Protein AF-A0A529FER2-F1 (afdb_monomer_lite)

Foldseek 3Di:
DDDDDDDDDDDDDDDDPPPCSLVVVVVCLLPVVPPDDDDDDDDDDPDPPSLCVQAVPPSVSDHNVNPD

pLDDT: mean 76.66, std 13.7, range [46.09, 94.31]

Structure (mmCIF, N/CA/C/O backbone):
data_AF-A0A529FER2-F1
#
_entry.id   AF-A0A529FER2-F1
#
loop_
_atom_site.group_PDB
_atom_site.id
_atom_site.type_symbol
_atom_site.label_atom_id
_atom_site.label_alt_id
_atom_site.label_comp_id
_atom_site.label_asym_id
_atom_site.label_entity_id
_atom_site.label_seq_id
_atom_site.pdbx_PDB_ins_code
_atom_site.Cartn_x
_atom_site.Cartn_y
_atom_site.Cartn_z
_atom_site.occupancy
_atom_site.B_iso_or_equiv
_atom_site.auth_seq_id
_atom_site.auth_comp_id
_atom_site.auth_asym_id
_atom_site.auth_atom_id
_atom_site.pdbx_PDB_model_num
ATOM 1 N N . MET A 1 1 ? -35.477 15.568 2.763 1.00 46.09 1 MET A N 1
ATOM 2 C CA . MET A 1 1 ? -34.228 15.177 3.452 1.00 46.09 1 MET A CA 1
ATOM 3 C C . MET A 1 1 ? -33.206 14.805 2.391 1.00 46.09 1 MET A C 1
ATOM 5 O O . MET A 1 1 ? -33.323 13.744 1.796 1.00 46.09 1 MET A O 1
ATOM 9 N N . THR A 1 2 ? -32.268 15.692 2.073 1.00 48.12 2 THR A N 1
ATOM 10 C CA . THR A 1 2 ? -31.149 15.383 1.172 1.00 48.12 2 THR A CA 1
ATOM 11 C C . THR A 1 2 ? -30.038 14.749 1.999 1.00 48.12 2 THR A C 1
ATOM 13 O O . THR A 1 2 ? -29.422 15.430 2.816 1.00 48.12 2 THR A O 1
ATOM 16 N N . ALA A 1 3 ? -29.811 13.446 1.835 1.00 58.75 3 ALA A N 1
ATOM 17 C CA . ALA A 1 3 ? -28.658 12.787 2.433 1.00 58.75 3 ALA A CA 1
ATOM 18 C C . ALA A 1 3 ? -27.384 13.360 1.796 1.00 58.75 3 ALA A C 1
ATOM 20 O O . ALA A 1 3 ? -27.181 13.253 0.586 1.00 58.75 3 ALA A O 1
ATOM 21 N N . SER A 1 4 ? -26.537 14.006 2.595 1.00 64.12 4 SER A N 1
ATOM 22 C CA . SER A 1 4 ? -25.200 14.398 2.163 1.00 64.12 4 SER A CA 1
ATOM 23 C C . SER A 1 4 ? -24.379 13.129 1.941 1.00 64.12 4 SER A C 1
ATOM 25 O O . SER A 1 4 ? -24.057 12.426 2.899 1.00 64.12 4 SER A O 1
ATOM 27 N N . VAL A 1 5 ? -24.043 12.819 0.691 1.00 69.31 5 VAL A N 1
ATOM 28 C CA . VAL A 1 5 ? -23.102 11.737 0.385 1.00 69.31 5 VAL A CA 1
ATOM 29 C C . VAL A 1 5 ? -21.723 12.165 0.888 1.00 69.31 5 VAL A C 1
ATOM 31 O O . VAL A 1 5 ? -21.089 13.051 0.312 1.00 69.31 5 VAL A O 1
ATOM 34 N N . SER A 1 6 ? -21.259 11.570 1.987 1.00 82.94 6 SER A N 1
ATOM 35 C CA . SER A 1 6 ? -19.891 11.760 2.469 1.00 82.94 6 SER A CA 1
ATOM 36 C C . SER A 1 6 ? -18.924 11.149 1.457 1.00 82.94 6 SER A C 1
ATOM 38 O O . SER A 1 6 ? -18.967 9.942 1.213 1.00 82.94 6 SER A O 1
ATOM 40 N N . ARG A 1 7 ? -18.062 11.970 0.850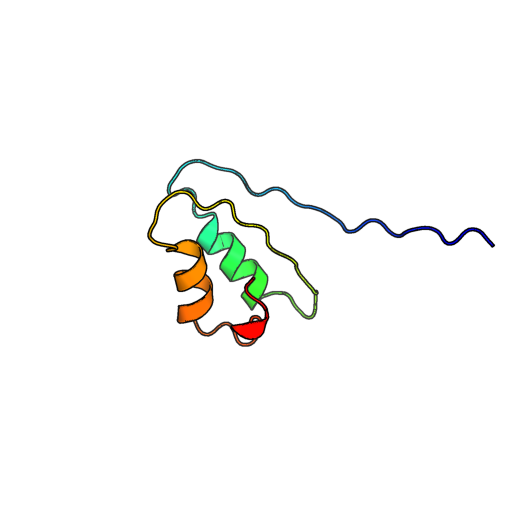 1.00 87.00 7 ARG A N 1
ATOM 41 C CA . ARG A 1 7 ? -17.038 11.477 -0.080 1.00 87.00 7 ARG A CA 1
ATOM 42 C C . ARG A 1 7 ? -15.990 10.667 0.680 1.00 87.00 7 ARG A C 1
ATOM 44 O O . ARG A 1 7 ? -15.575 11.065 1.766 1.00 87.00 7 ARG A O 1
ATOM 51 N N . VAL A 1 8 ? -15.544 9.561 0.090 1.00 89.25 8 VAL A N 1
ATOM 52 C CA . VAL A 1 8 ? -14.394 8.803 0.596 1.00 89.25 8 VAL A CA 1
ATOM 53 C C . VAL A 1 8 ? -13.118 9.592 0.268 1.00 89.25 8 VAL A C 1
ATOM 55 O O . VAL A 1 8 ? -12.943 9.972 -0.892 1.00 89.25 8 VAL A O 1
ATOM 58 N N . PRO A 1 9 ? -12.245 9.892 1.245 1.00 91.19 9 PRO A N 1
ATOM 59 C CA . PRO A 1 9 ? -10.958 10.526 0.974 1.00 91.19 9 PRO A CA 1
ATOM 60 C C . PRO A 1 9 ? -10.063 9.611 0.132 1.00 91.19 9 PRO A C 1
ATOM 62 O O . PRO A 1 9 ? -9.903 8.438 0.463 1.00 91.19 9 PRO A O 1
ATOM 65 N N . CYS A 1 10 ? -9.452 10.158 -0.920 1.00 92.62 10 CYS A N 1
ATOM 66 C CA . CYS A 1 10 ? -8.558 9.419 -1.811 1.00 92.62 10 CYS A CA 1
ATOM 67 C C . CYS A 1 10 ? -7.146 10.007 -1.768 1.00 92.62 10 CYS A C 1
ATOM 69 O O . CYS A 1 10 ? -6.974 11.219 -1.899 1.00 92.62 10 CYS A O 1
ATOM 71 N N . THR A 1 11 ? -6.144 9.136 -1.658 1.00 93.62 11 THR A N 1
ATOM 72 C CA . THR A 1 11 ? -4.722 9.491 -1.710 1.00 93.62 11 THR A CA 1
ATOM 73 C C . THR A 1 11 ? -4.070 8.738 -2.860 1.00 93.62 11 THR A C 1
ATOM 75 O O . THR A 1 11 ? -4.229 7.525 -2.966 1.00 93.62 11 THR A O 1
ATOM 78 N N . VAL A 1 12 ? -3.321 9.444 -3.707 1.00 94.31 12 VAL A N 1
ATOM 79 C CA . VAL A 1 12 ? -2.555 8.833 -4.800 1.00 94.31 12 VAL A CA 1
ATOM 80 C C . VAL A 1 12 ? -1.096 8.719 -4.377 1.00 94.31 12 VAL A C 1
ATOM 82 O O . VAL A 1 12 ? -0.454 9.725 -4.081 1.00 94.31 12 VAL A O 1
ATOM 85 N N . VAL A 1 13 ? -0.570 7.495 -4.368 1.00 92.69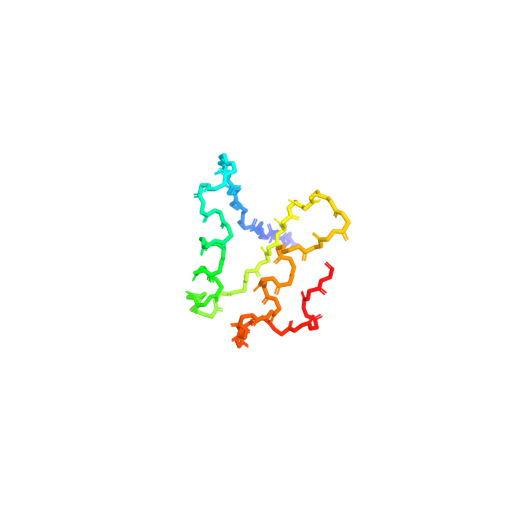 13 VAL A N 1
ATOM 86 C CA . VAL A 1 13 ? 0.850 7.219 -4.121 1.00 92.69 13 VAL A CA 1
ATOM 87 C C . VAL A 1 13 ? 1.539 7.003 -5.465 1.00 92.69 13 VAL A C 1
ATOM 89 O O . VAL A 1 13 ? 1.168 6.112 -6.223 1.00 92.69 13 VAL A O 1
ATOM 92 N N . THR A 1 14 ? 2.548 7.817 -5.767 1.00 93.56 14 THR A N 1
ATOM 93 C CA . THR A 1 14 ? 3.311 7.755 -7.022 1.00 93.56 14 THR A CA 1
ATOM 94 C C . THR A 1 14 ? 4.814 7.820 -6.755 1.00 93.56 14 THR A C 1
ATOM 96 O O . THR A 1 14 ? 5.246 8.153 -5.654 1.00 93.56 14 THR A O 1
ATOM 99 N N . GLY A 1 15 ? 5.619 7.463 -7.753 1.00 91.62 15 GLY A N 1
ATOM 100 C CA . GLY A 1 15 ? 7.077 7.469 -7.683 1.00 91.62 15 GLY A CA 1
ATOM 101 C C . GLY A 1 15 ? 7.709 6.457 -8.636 1.00 91.62 15 GLY A C 1
ATOM 102 O O . GLY A 1 15 ? 7.052 5.511 -9.084 1.00 91.62 15 GLY A O 1
ATOM 103 N N . PHE A 1 16 ? 9.001 6.632 -8.912 1.00 92.00 16 PHE A N 1
ATOM 104 C CA . PHE A 1 16 ? 9.785 5.741 -9.772 1.00 92.00 16 PHE A CA 1
ATOM 105 C C . PHE A 1 16 ? 9.804 4.282 -9.269 1.00 92.00 16 PHE A C 1
ATOM 107 O O . PHE A 1 16 ? 9.418 3.974 -8.132 1.00 92.00 16 PHE A O 1
ATOM 114 N N . LEU A 1 17 ? 10.227 3.351 -10.129 1.00 86.62 17 LEU A N 1
ATOM 115 C CA . LEU A 1 17 ? 10.473 1.964 -9.728 1.00 86.62 17 LEU A CA 1
ATOM 116 C C . LEU A 1 17 ? 11.519 1.937 -8.599 1.00 86.62 17 LEU A C 1
ATOM 118 O O . LEU A 1 17 ? 12.506 2.662 -8.656 1.00 86.62 17 LEU A O 1
ATOM 122 N N . GLY A 1 18 ? 11.271 1.154 -7.548 1.00 86.81 18 GLY A N 1
ATOM 123 C CA . GLY A 1 18 ? 12.148 1.111 -6.372 1.00 86.81 18 GLY A CA 1
ATOM 124 C C . GLY A 1 18 ? 11.990 2.270 -5.375 1.00 86.81 18 GLY A C 1
ATOM 125 O O . GLY A 1 18 ? 12.650 2.259 -4.346 1.00 86.81 18 GLY A O 1
ATOM 126 N N . ALA A 1 19 ? 11.076 3.227 -5.590 1.00 93.25 19 ALA A N 1
ATOM 127 C CA . ALA A 1 19 ? 10.837 4.344 -4.659 1.00 93.25 19 ALA A CA 1
ATOM 128 C C . ALA A 1 19 ? 10.193 3.949 -3.305 1.00 93.25 19 ALA A C 1
ATOM 130 O O . ALA A 1 19 ? 9.819 4.822 -2.528 1.00 93.25 19 ALA A O 1
ATOM 131 N N . GLY A 1 20 ? 10.007 2.653 -3.029 1.00 91.12 20 GLY A N 1
ATOM 132 C CA . GLY A 1 20 ? 9.437 2.170 -1.764 1.00 91.12 20 GLY A CA 1
ATOM 133 C C . GLY A 1 20 ? 7.909 2.257 -1.653 1.00 91.12 20 GLY A C 1
ATOM 134 O O . GLY A 1 20 ? 7.380 2.211 -0.546 1.00 91.12 20 GLY A O 1
ATOM 135 N N . LYS A 1 21 ? 7.181 2.364 -2.776 1.00 92.69 21 LYS A N 1
ATOM 136 C CA . LYS A 1 21 ? 5.706 2.461 -2.795 1.00 92.69 21 LYS A CA 1
ATOM 137 C C . LYS A 1 21 ? 5.032 1.300 -2.049 1.00 92.69 21 LYS A C 1
ATOM 139 O O . LYS A 1 21 ? 4.243 1.544 -1.143 1.00 92.69 21 LYS A O 1
ATOM 144 N N . THR A 1 22 ? 5.389 0.057 -2.375 1.00 87.19 22 THR A N 1
ATOM 145 C CA . THR A 1 22 ? 4.841 -1.148 -1.727 1.00 87.19 22 THR A CA 1
ATOM 146 C C . THR A 1 22 ? 5.174 -1.185 -0.230 1.00 87.19 22 THR A C 1
ATOM 148 O O . THR A 1 22 ? 4.307 -1.489 0.586 1.00 87.19 22 THR A O 1
ATOM 151 N N . THR A 1 23 ? 6.383 -0.762 0.165 1.00 89.06 23 THR A N 1
ATOM 152 C CA . THR A 1 23 ? 6.785 -0.639 1.579 1.00 89.06 23 THR A CA 1
ATOM 153 C C . THR A 1 23 ? 5.911 0.358 2.341 1.00 89.06 23 THR A C 1
ATOM 155 O O . THR A 1 23 ? 5.477 0.068 3.454 1.00 89.06 23 THR A O 1
ATOM 158 N N . LEU A 1 24 ? 5.610 1.516 1.744 1.00 90.69 24 LEU A N 1
ATOM 159 C CA . LEU A 1 24 ? 4.713 2.511 2.339 1.00 90.69 24 LEU A CA 1
ATOM 160 C C . LEU A 1 24 ? 3.293 1.958 2.508 1.00 90.69 24 LEU A C 1
ATOM 162 O O . LEU A 1 24 ? 2.696 2.112 3.571 1.00 90.69 24 LEU A O 1
ATOM 166 N N . VAL A 1 25 ? 2.759 1.317 1.467 1.00 88.31 25 VAL A N 1
ATOM 167 C CA . VAL A 1 25 ? 1.413 0.727 1.484 1.00 88.31 25 VAL A CA 1
ATOM 168 C C . VAL A 1 25 ? 1.298 -0.327 2.587 1.00 88.31 25 VAL A C 1
ATOM 170 O O . VAL A 1 25 ? 0.354 -0.288 3.375 1.00 88.31 25 VAL A O 1
ATOM 173 N N . ARG A 1 26 ? 2.295 -1.208 2.709 1.00 85.50 26 ARG A N 1
ATOM 174 C CA . ARG A 1 26 ? 2.372 -2.198 3.787 1.00 85.50 26 ARG A CA 1
ATOM 175 C C . ARG A 1 26 ? 2.385 -1.544 5.168 1.00 85.50 26 ARG A C 1
ATOM 177 O O . ARG A 1 26 ? 1.579 -1.904 6.020 1.00 85.50 26 ARG A O 1
ATOM 184 N N . HIS 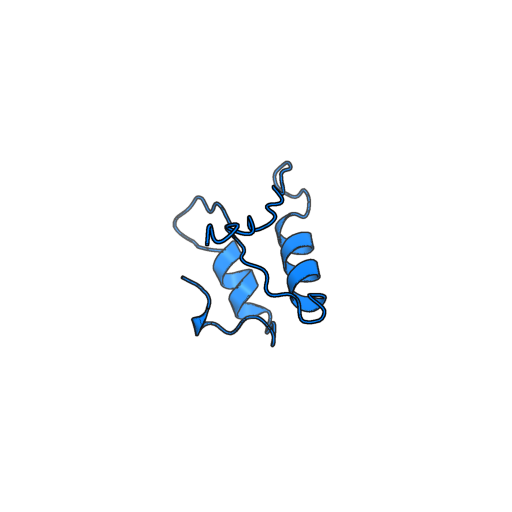A 1 27 ? 3.253 -0.555 5.372 1.00 88.00 27 HIS A N 1
ATOM 185 C CA . HIS A 1 27 ? 3.341 0.154 6.647 1.00 88.00 27 HIS A CA 1
ATOM 186 C C . HIS A 1 27 ? 2.002 0.804 7.039 1.00 88.00 27 HIS A C 1
ATOM 188 O O . HIS A 1 27 ? 1.613 0.754 8.205 1.00 88.00 27 HIS A O 1
ATOM 194 N N . LEU A 1 28 ? 1.265 1.370 6.075 1.00 87.31 28 LEU A N 1
ATOM 195 C CA . LEU A 1 28 ? -0.063 1.950 6.307 1.00 87.31 28 LEU A CA 1
ATOM 196 C C . LEU A 1 28 ? -1.110 0.912 6.732 1.00 87.31 28 LEU A C 1
ATOM 198 O O . LEU A 1 28 ? -1.948 1.230 7.573 1.00 87.31 28 LEU A O 1
ATOM 202 N N . LEU A 1 29 ? -1.072 -0.300 6.174 1.00 84.56 29 LEU A N 1
ATOM 203 C CA . LEU A 1 29 ? -1.986 -1.386 6.544 1.00 84.56 29 LEU A CA 1
ATOM 204 C C . LEU A 1 29 ? -1.711 -1.928 7.950 1.00 84.56 29 LEU A C 1
ATOM 206 O O . LEU A 1 29 ? -2.643 -2.084 8.742 1.00 84.56 29 LEU A O 1
ATOM 210 N N . GLU A 1 30 ? -0.438 -2.160 8.280 1.00 84.81 30 GLU A N 1
ATOM 211 C CA . GLU A 1 30 ? -0.008 -2.624 9.608 1.00 84.81 30 GLU A CA 1
ATOM 212 C C . GLU A 1 30 ? -0.331 -1.589 10.701 1.00 84.81 30 GLU A C 1
ATOM 214 O O . GLU A 1 30 ? -0.653 -1.943 11.832 1.00 84.81 30 GLU A O 1
ATOM 219 N N . ASN A 1 31 ? -0.309 -0.297 10.354 1.00 87.06 31 ASN A N 1
ATOM 220 C CA . ASN A 1 31 ? -0.522 0.816 11.284 1.00 87.06 31 ASN A CA 1
ATOM 221 C C . ASN A 1 31 ? -1.863 1.535 11.060 1.00 87.06 31 ASN A C 1
ATOM 223 O O . ASN A 1 31 ? -2.025 2.697 11.441 1.00 87.06 31 ASN A O 1
ATOM 227 N N . ALA A 1 32 ? -2.851 0.859 10.462 1.00 85.25 32 ALA A N 1
ATOM 228 C CA . ALA A 1 32 ? -4.134 1.468 10.109 1.00 85.25 32 ALA A CA 1
ATOM 229 C C . ALA A 1 32 ? -4.921 1.987 11.330 1.00 85.25 32 ALA A C 1
ATOM 231 O O . ALA A 1 32 ? -5.783 2.855 11.180 1.00 85.25 32 ALA A O 1
ATOM 232 N N . GLY A 1 33 ? -4.641 1.485 12.540 1.00 86.62 33 GLY A N 1
ATOM 233 C CA . GLY A 1 33 ? -5.211 2.008 13.787 1.00 86.62 33 GLY A CA 1
ATOM 234 C C . GLY A 1 33 ? -6.744 1.984 13.813 1.00 86.62 33 GLY A C 1
ATOM 235 O O . GLY A 1 33 ? -7.371 2.943 14.256 1.00 86.62 33 GLY A O 1
ATOM 236 N N . GLY A 1 34 ? -7.353 0.931 13.258 1.00 83.44 34 GLY A N 1
ATOM 237 C CA . GLY A 1 34 ? -8.809 0.788 13.141 1.00 83.44 34 GLY A CA 1
ATOM 238 C C . GLY A 1 34 ? -9.443 1.532 11.958 1.00 83.44 34 GLY A C 1
ATOM 239 O O . GLY A 1 34 ? -10.659 1.462 11.770 1.00 83.44 34 GLY A O 1
ATOM 240 N N . LYS A 1 35 ? -8.658 2.230 11.126 1.00 85.12 35 LYS A N 1
ATOM 241 C CA . LYS A 1 35 ? -9.159 2.808 9.873 1.00 85.12 35 LYS A CA 1
ATOM 242 C C . LYS A 1 35 ? -9.396 1.707 8.846 1.00 85.12 35 LYS A C 1
ATOM 244 O O . LYS A 1 35 ? -8.546 0.851 8.626 1.00 85.12 35 LYS A O 1
ATOM 249 N N . ARG A 1 36 ? -10.535 1.784 8.159 1.00 85.19 36 ARG A N 1
ATOM 250 C CA . ARG A 1 36 ? -10.810 0.960 6.978 1.00 85.19 36 ARG A CA 1
ATOM 251 C C . ARG A 1 36 ? -10.183 1.632 5.764 1.00 85.19 36 ARG A C 1
ATOM 253 O O . ARG A 1 36 ? -10.600 2.731 5.401 1.00 85.19 36 ARG A O 1
ATOM 260 N N . ILE A 1 37 ? -9.177 0.993 5.180 1.00 86.88 37 ILE A N 1
ATOM 261 C CA . ILE A 1 37 ? -8.433 1.502 4.027 1.00 86.88 37 ILE A CA 1
ATOM 262 C C . ILE A 1 37 ? -8.716 0.578 2.845 1.00 86.88 37 ILE A C 1
ATOM 264 O O . ILE A 1 37 ? -8.559 -0.631 2.962 1.00 86.88 37 ILE A O 1
ATOM 268 N N . ALA A 1 38 ? -9.132 1.155 1.720 1.00 88.19 38 ALA A N 1
ATOM 269 C CA . ALA A 1 38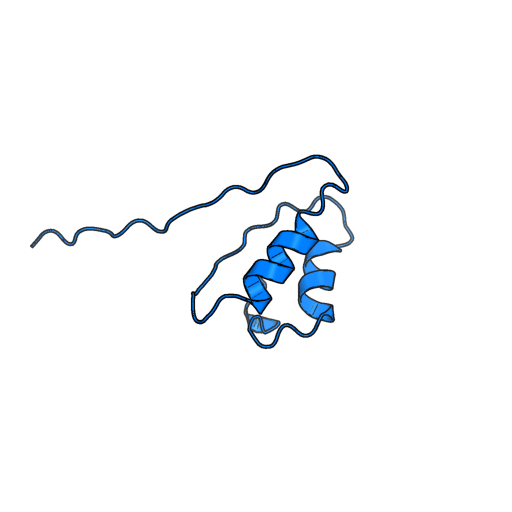 ? -9.180 0.460 0.440 1.00 88.19 38 ALA A CA 1
ATOM 270 C C . ALA A 1 38 ? -7.923 0.823 -0.352 1.00 88.19 38 ALA A C 1
ATOM 272 O O . ALA A 1 38 ? -7.562 2.000 -0.430 1.00 88.19 38 ALA A O 1
ATOM 273 N N . ILE A 1 39 ? -7.261 -0.177 -0.928 1.00 86.38 39 ILE A N 1
ATOM 274 C CA . ILE A 1 39 ? -6.049 0.012 -1.724 1.00 86.38 39 ILE A CA 1
ATOM 275 C C . ILE A 1 39 ? -6.330 -0.463 -3.138 1.00 86.38 39 ILE A C 1
ATOM 277 O O . ILE A 1 39 ? -6.866 -1.545 -3.344 1.00 86.38 39 ILE A O 1
ATOM 281 N N . ILE A 1 40 ? -5.940 0.364 -4.100 1.00 87.12 40 ILE A N 1
ATOM 282 C CA . ILE A 1 40 ? -5.952 0.026 -5.515 1.00 87.12 40 ILE A CA 1
ATOM 283 C C . ILE A 1 40 ? -4.504 0.118 -5.973 1.00 87.12 40 ILE A C 1
ATOM 285 O O . ILE A 1 40 ? -3.906 1.196 -5.946 1.00 87.12 40 ILE A O 1
ATOM 289 N N . VAL A 1 41 ? -3.938 -1.021 -6.347 1.00 84.06 41 VAL A N 1
ATOM 290 C CA . VAL A 1 41 ? -2.598 -1.119 -6.919 1.00 84.06 41 VAL A CA 1
ATOM 291 C C . VAL A 1 41 ? -2.716 -1.329 -8.418 1.00 84.06 41 VAL A C 1
ATOM 293 O O . VAL A 1 41 ? -3.582 -2.055 -8.895 1.00 84.06 41 VAL A O 1
ATOM 296 N N . ASN A 1 42 ? -1.855 -0.649 -9.165 1.00 80.88 42 ASN A N 1
ATOM 297 C CA . ASN A 1 42 ? -1.716 -0.891 -10.587 1.00 80.88 42 ASN A CA 1
ATOM 298 C C . ASN A 1 42 ? -0.558 -1.867 -10.793 1.00 80.88 42 ASN A C 1
ATOM 300 O O . ASN A 1 42 ? 0.597 -1.479 -10.612 1.00 80.88 42 ASN A O 1
ATOM 304 N N . GLU A 1 43 ? -0.872 -3.086 -11.208 1.00 74.69 43 GLU A N 1
ATOM 305 C CA . GLU A 1 43 ? 0.103 -4.141 -11.467 1.00 74.69 43 GLU A CA 1
ATOM 306 C C . GLU A 1 43 ? 0.222 -4.403 -12.977 1.00 74.69 43 GLU A C 1
ATOM 308 O O . GLU A 1 43 ? -0.780 -4.457 -13.689 1.00 74.69 43 GLU A O 1
ATOM 313 N N . PHE A 1 44 ? 1.454 -4.517 -13.481 1.00 65.50 44 PHE A N 1
ATOM 314 C CA . PHE A 1 44 ? 1.748 -4.828 -14.885 1.00 65.50 44 PHE A CA 1
ATOM 315 C C . PHE A 1 44 ? 2.681 -6.047 -14.955 1.00 65.50 44 PHE A C 1
ATOM 317 O O . PHE A 1 44 ? 3.821 -5.964 -14.500 1.00 65.50 44 PHE A O 1
ATOM 324 N N . GLY A 1 45 ? 2.215 -7.145 -15.563 1.00 59.09 45 GLY A N 1
ATOM 325 C CA . GLY A 1 45 ? 2.960 -8.404 -15.743 1.00 59.09 45 GLY A CA 1
ATOM 326 C C . GLY A 1 45 ? 2.167 -9.635 -15.277 1.00 59.09 45 GLY A C 1
ATOM 327 O O . GLY A 1 45 ? 1.278 -9.506 -14.446 1.00 59.09 45 GLY A O 1
ATOM 328 N N . ASP A 1 46 ? 2.479 -10.823 -15.812 1.00 52.09 46 ASP A N 1
ATOM 329 C CA . ASP A 1 46 ? 1.754 -12.080 -15.512 1.00 52.09 46 ASP A CA 1
ATOM 330 C C . ASP A 1 46 ? 1.987 -12.615 -14.084 1.00 52.09 46 ASP A C 1
ATOM 332 O O . ASP A 1 46 ? 1.259 -13.493 -13.621 1.00 52.09 46 ASP A O 1
ATOM 336 N N . ILE A 1 47 ? 3.006 -12.110 -13.382 1.00 54.25 47 ILE A N 1
ATOM 337 C CA . ILE A 1 47 ? 3.340 -12.510 -12.010 1.00 54.25 47 ILE A CA 1
ATOM 338 C C . ILE A 1 47 ? 2.957 -11.361 -11.082 1.00 54.25 47 ILE A C 1
ATOM 340 O O . ILE A 1 47 ? 3.622 -10.324 -11.070 1.00 54.25 47 ILE A O 1
ATOM 344 N N . GLY A 1 48 ? 1.880 -11.567 -10.323 1.00 59.91 48 GLY A N 1
ATOM 345 C CA . GLY A 1 48 ? 1.340 -10.604 -9.369 1.00 59.91 48 GL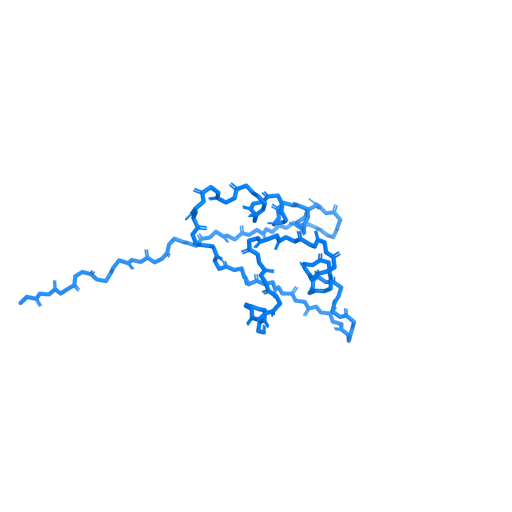Y A CA 1
ATOM 346 C C . GLY A 1 48 ? 2.180 -10.496 -8.091 1.00 59.91 48 GLY A C 1
ATOM 347 O O . GLY A 1 48 ? 1.795 -11.026 -7.050 1.00 59.91 48 GLY A O 1
ATOM 348 N N . ILE A 1 49 ? 3.352 -9.864 -8.168 1.00 61.31 49 ILE A N 1
ATOM 349 C CA . ILE A 1 49 ? 4.283 -9.696 -7.044 1.00 61.31 49 ILE A CA 1
ATOM 350 C C . ILE A 1 49 ? 3.673 -8.815 -5.947 1.00 61.31 49 ILE A C 1
ATOM 352 O O . ILE A 1 49 ? 3.831 -9.126 -4.768 1.00 61.31 49 ILE A O 1
ATOM 356 N N . ASP A 1 50 ? 2.975 -7.731 -6.293 1.00 70.25 50 ASP A N 1
ATOM 357 C CA . ASP A 1 50 ? 2.405 -6.826 -5.288 1.00 70.25 50 ASP A CA 1
ATOM 358 C C . ASP A 1 50 ? 1.259 -7.515 -4.527 1.00 70.25 50 ASP A C 1
ATOM 360 O O . ASP A 1 50 ? 1.169 -7.394 -3.303 1.00 70.25 50 ASP A O 1
ATOM 364 N N . GLY A 1 51 ? 0.439 -8.316 -5.217 1.00 68.94 51 GLY A N 1
ATOM 365 C CA . GLY A 1 51 ? -0.589 -9.153 -4.593 1.00 68.94 51 GLY A CA 1
ATOM 366 C C . GLY A 1 51 ? -0.011 -10.230 -3.668 1.00 68.94 51 GLY A C 1
ATOM 367 O O . GLY A 1 51 ? -0.489 -10.400 -2.546 1.00 68.94 51 GLY A O 1
ATOM 368 N N . GLU A 1 52 ? 1.042 -10.935 -4.091 1.00 67.31 52 GLU A N 1
ATOM 369 C CA . GLU A 1 52 ? 1.709 -11.946 -3.257 1.00 67.31 52 GLU A CA 1
ATOM 370 C C . GLU A 1 52 ? 2.474 -11.346 -2.073 1.00 67.31 52 GLU A C 1
ATOM 372 O O . GLU A 1 52 ? 2.471 -11.938 -0.998 1.00 67.31 52 GLU A O 1
ATOM 377 N N . ILE A 1 53 ? 3.078 -10.162 -2.206 1.00 67.62 53 ILE A N 1
ATOM 378 C CA . ILE A 1 53 ? 3.726 -9.467 -1.080 1.00 67.62 53 ILE A CA 1
ATOM 379 C C . ILE A 1 53 ? 2.694 -9.093 -0.013 1.00 67.62 53 ILE A C 1
ATOM 381 O O . ILE A 1 53 ? 2.979 -9.205 1.182 1.00 67.62 53 ILE A O 1
ATOM 385 N N . LEU A 1 54 ? 1.498 -8.671 -0.429 1.00 67.00 54 LEU A N 1
ATOM 386 C CA . LEU A 1 54 ? 0.403 -8.359 0.488 1.00 67.00 54 LEU A CA 1
ATOM 387 C C . LEU A 1 54 ? -0.185 -9.624 1.143 1.00 67.00 54 LEU A C 1
ATOM 389 O O . LEU A 1 54 ? -0.512 -9.569 2.326 1.00 67.00 54 LEU A O 1
ATOM 393 N N . LYS A 1 55 ? -0.249 -10.759 0.428 1.00 65.25 55 LYS A N 1
ATOM 394 C CA . LYS A 1 55 ? -0.698 -12.067 0.957 1.00 65.25 55 LYS A CA 1
ATOM 395 C C . LYS A 1 55 ? 0.325 -12.726 1.888 1.00 65.25 55 LYS A C 1
ATOM 397 O O . LYS A 1 55 ? 0.021 -13.086 3.021 1.00 65.25 55 LYS A O 1
ATOM 402 N N . GLY A 1 56 ? 1.565 -12.864 1.423 1.00 57.19 56 GLY A N 1
ATOM 403 C CA . GLY A 1 56 ? 2.621 -13.647 2.068 1.00 57.19 56 GLY A CA 1
ATOM 404 C C . GLY A 1 56 ? 3.204 -13.022 3.334 1.00 57.19 56 GLY A C 1
ATOM 405 O O . GLY A 1 56 ? 3.945 -13.687 4.054 1.00 57.19 56 GLY A O 1
ATOM 406 N N . CYS A 1 57 ? 2.884 -11.760 3.633 1.00 53.25 57 CYS A N 1
ATOM 407 C CA . CYS A 1 57 ? 3.439 -11.051 4.786 1.00 53.25 57 CYS A CA 1
ATOM 408 C C . CYS A 1 57 ? 2.570 -11.069 6.051 1.00 53.25 57 CYS A C 1
ATOM 410 O O . CYS A 1 57 ? 2.943 -10.396 7.010 1.00 53.25 57 CYS A O 1
ATOM 412 N N . GLY A 1 58 ? 1.475 -11.840 6.098 1.00 53.72 58 GLY A N 1
ATOM 413 C CA . GLY A 1 58 ? 0.751 -12.098 7.351 1.00 53.72 58 GLY A CA 1
ATOM 414 C C . GLY A 1 58 ? 0.217 -10.827 8.011 1.00 53.72 58 GLY A C 1
ATOM 415 O O . GLY A 1 58 ? 0.367 -10.628 9.213 1.00 53.72 58 GLY A O 1
ATOM 416 N N . ILE A 1 59 ? -0.348 -9.923 7.211 1.00 61.66 59 ILE A N 1
ATOM 417 C CA . ILE A 1 59 ? -0.999 -8.730 7.739 1.00 61.66 59 ILE A CA 1
ATOM 418 C C . ILE A 1 59 ? -2.326 -9.191 8.358 1.00 61.66 59 ILE A C 1
ATOM 420 O O . ILE A 1 59 ? -3.295 -9.403 7.634 1.00 61.66 59 ILE A O 1
ATOM 424 N N . ASP A 1 60 ? -2.387 -9.323 9.688 1.00 62.34 60 ASP A N 1
ATOM 425 C CA . ASP A 1 60 ? -3.607 -9.728 10.418 1.00 62.34 60 ASP A CA 1
ATOM 426 C C . ASP A 1 60 ? -4.831 -8.860 10.062 1.00 62.34 60 ASP A C 1
ATOM 428 O O . ASP A 1 60 ? -5.980 -9.288 10.160 1.00 62.34 60 ASP A O 1
ATOM 432 N N . THR A 1 61 ? -4.591 -7.618 9.631 1.00 62.56 61 THR A N 1
ATOM 433 C CA . THR A 1 61 ? -5.619 -6.651 9.231 1.00 62.56 61 THR A CA 1
ATOM 434 C C . THR A 1 61 ? -6.060 -6.760 7.764 1.00 62.56 61 THR A C 1
ATOM 436 O O . THR A 1 61 ? -6.971 -6.032 7.366 1.00 62.56 61 THR A O 1
ATOM 439 N N . CYS A 1 62 ? -5.470 -7.653 6.959 1.00 65.94 62 CYS A N 1
ATOM 440 C CA . CYS A 1 62 ? -5.793 -7.849 5.542 1.00 65.94 62 CYS A CA 1
ATOM 441 C C . CYS A 1 62 ? -5.870 -9.352 5.187 1.00 65.94 62 CYS A C 1
ATOM 443 O O . CYS A 1 62 ? -4.935 -9.892 4.593 1.00 65.94 62 CYS A O 1
ATOM 445 N N . PRO A 1 63 ? -6.960 -10.050 5.564 1.00 67.50 63 PRO A N 1
ATOM 446 C CA . PRO A 1 63 ? -7.152 -11.455 5.210 1.00 67.50 63 PRO A CA 1
ATOM 447 C C . PRO A 1 63 ? -7.259 -11.632 3.690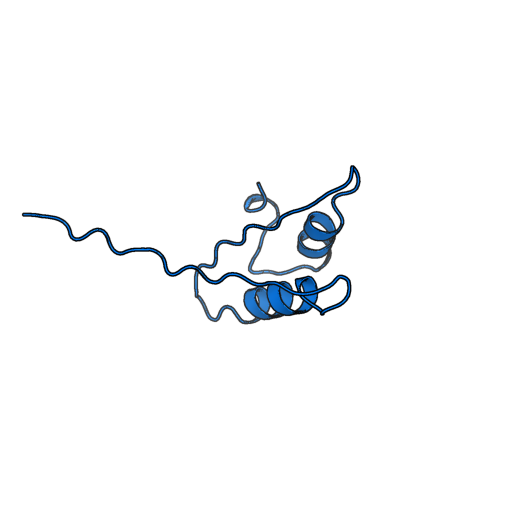 1.00 67.50 63 PRO A C 1
ATOM 449 O O . PRO A 1 63 ? -7.747 -10.744 2.988 1.00 67.50 63 PRO A O 1
ATOM 452 N N . GLU A 1 64 ? -6.847 -12.800 3.188 1.00 69.06 64 GLU A N 1
ATOM 453 C CA . GLU A 1 64 ? -6.801 -13.096 1.745 1.00 69.06 64 GLU A CA 1
ATOM 454 C C . GLU A 1 64 ? -8.156 -12.922 1.043 1.00 69.06 64 GLU A C 1
ATOM 456 O O . GLU A 1 64 ? -8.211 -12.550 -0.124 1.00 69.06 64 GLU A O 1
ATOM 461 N N . GLU A 1 65 ? -9.247 -13.123 1.781 1.00 73.00 65 GLU A N 1
ATOM 462 C CA . GLU A 1 65 ? -10.638 -12.956 1.345 1.00 73.00 65 GLU A CA 1
ATOM 463 C C . GLU A 1 65 ? -10.965 -11.531 0.867 1.00 73.00 65 GLU A C 1
ATOM 465 O O . GLU A 1 65 ? -11.891 -11.329 0.083 1.00 73.00 65 GLU A O 1
ATOM 470 N N . ASN A 1 66 ? -10.216 -10.535 1.350 1.00 69.31 66 ASN A N 1
ATOM 471 C CA . ASN A 1 66 ? -10.429 -9.122 1.041 1.00 69.31 66 ASN A CA 1
ATOM 472 C C . ASN A 1 66 ? -9.609 -8.639 -0.167 1.00 69.31 66 ASN A C 1
ATOM 474 O O . ASN A 1 66 ? -9.663 -7.453 -0.500 1.00 69.31 66 ASN A O 1
ATOM 478 N N . ILE A 1 67 ? -8.842 -9.526 -0.806 1.00 68.75 67 ILE A N 1
ATOM 479 C CA . ILE A 1 67 ? -8.030 -9.229 -1.987 1.00 68.75 67 ILE A CA 1
ATOM 480 C C . ILE A 1 67 ? -8.810 -9.699 -3.220 1.00 68.75 67 ILE A C 1
ATOM 482 O O . ILE A 1 67 ? -9.010 -10.899 -3.404 1.00 68.75 67 ILE A O 1
ATOM 486 N N . VAL A 1 68 ? -9.264 -8.742 -4.039 1.00 65.88 68 VAL A N 1
ATOM 487 C CA . VAL A 1 68 ? -10.079 -8.962 -5.251 1.00 65.88 68 VAL A CA 1
ATOM 488 C C . VAL A 1 68 ? -9.251 -8.737 -6.505 1.00 65.88 68 VAL A C 1
ATOM 490 O O . VAL A 1 68 ? -8.510 -7.729 -6.525 1.00 65.88 68 VAL A O 1
#

Sequence (68 aa):
MTASVSRVPCTVVTGFLGAGKTTLVRHLLENAGGKRIAIIVNEFGDIGIDGEILKGCGIDTCPEENIV

Radius of gyration: 14.44 Å; chains: 1; bounding box: 46×29×30 Å

Secondary structure (DSSP, 8-state):
-----PPPP------STTSSHHHHHHHHHHT-TT----------SSS-HHHHHHHHTT-TTS-GGG--